Protein AF-M5RXX7-F1 (afdb_monomer_lite)

pLDDT: mean 89.76, std 9.05, range [48.5, 98.25]

Sequence (62 aa):
MEWLLYFDAYTRKQYEGLKTRDFENWTSVTDKLVMPKGIRHGTPFPVSEEVLEQLLATSKKK

Structure (mmCIF, N/CA/C/O backbone):
data_AF-M5RXX7-F1
#
_entry.id   AF-M5RXX7-F1
#
loop_
_atom_site.group_PDB
_atom_site.id
_atom_site.type_symbol
_atom_site.label_atom_id
_atom_site.label_alt_id
_atom_site.label_comp_id
_atom_site.label_asym_id
_atom_site.label_entity_id
_atom_site.label_seq_id
_atom_site.pdbx_PDB_ins_code
_atom_site.Cartn_x
_atom_site.Cartn_y
_atom_site.Cartn_z
_atom_site.occupancy
_atom_site.B_iso_or_equiv
_atom_site.auth_seq_id
_atom_site.auth_comp_id
_atom_site.auth_asym_id
_atom_site.auth_atom_id
_atom_site.pdbx_PDB_model_num
ATOM 1 N N . MET A 1 1 ? 13.843 -10.760 -2.747 1.00 84.62 1 MET A N 1
ATOM 2 C CA . MET A 1 1 ? 13.062 -9.736 -2.017 1.00 84.62 1 MET A CA 1
ATOM 3 C C . MET A 1 1 ? 12.006 -9.190 -2.958 1.00 84.62 1 MET A C 1
ATOM 5 O O . MET A 1 1 ? 12.231 -9.213 -4.161 1.00 84.62 1 MET A O 1
ATOM 9 N N . GLU A 1 2 ? 10.853 -8.788 -2.438 1.00 93.94 2 GLU A N 1
ATOM 10 C CA . GLU A 1 2 ? 9.778 -8.161 -3.216 1.00 93.94 2 GLU A CA 1
ATOM 11 C C . GLU A 1 2 ? 9.564 -6.755 -2.652 1.00 93.94 2 GLU A C 1
ATOM 13 O O . GLU A 1 2 ? 9.568 -6.579 -1.433 1.00 93.94 2 GLU A O 1
ATOM 18 N N . TRP A 1 3 ? 9.430 -5.769 -3.534 1.00 95.50 3 TRP A N 1
ATOM 19 C CA . TRP A 1 3 ? 9.194 -4.374 -3.177 1.00 95.50 3 TRP A CA 1
ATOM 20 C C . TRP A 1 3 ? 7.746 -4.009 -3.464 1.00 95.50 3 TRP A C 1
ATOM 22 O O . TRP A 1 3 ? 7.195 -4.419 -4.487 1.00 95.50 3 TRP A O 1
ATOM 32 N N . LEU A 1 4 ? 7.152 -3.223 -2.568 1.00 94.06 4 LEU A N 1
ATOM 33 C CA . LEU A 1 4 ? 5.798 -2.693 -2.693 1.00 94.06 4 LEU A CA 1
ATOM 34 C C . LEU A 1 4 ? 5.871 -1.175 -2.834 1.00 94.06 4 LEU A C 1
ATOM 36 O O . LEU A 1 4 ? 6.496 -0.499 -2.018 1.00 94.06 4 LEU A O 1
ATOM 40 N N . LEU A 1 5 ? 5.219 -0.657 -3.868 1.00 93.38 5 LEU A N 1
ATOM 41 C CA . LEU A 1 5 ? 5.064 0.766 -4.125 1.00 93.38 5 LEU A CA 1
ATOM 42 C C . LEU A 1 5 ? 3.589 1.121 -3.967 1.00 93.38 5 LEU A C 1
ATOM 44 O O . LEU A 1 5 ? 2.756 0.601 -4.703 1.00 93.38 5 LEU A O 1
ATOM 48 N N . TYR A 1 6 ? 3.287 2.026 -3.041 1.00 92.19 6 TYR A N 1
ATOM 49 C CA . TYR A 1 6 ? 1.950 2.580 -2.842 1.00 92.19 6 TYR A CA 1
ATOM 50 C C . TYR A 1 6 ? 1.939 4.040 -3.280 1.00 92.19 6 TYR A C 1
ATOM 52 O O . TYR A 1 6 ? 2.848 4.792 -2.923 1.00 92.19 6 TYR A O 1
ATOM 60 N N . PHE A 1 7 ? 0.917 4.455 -4.023 1.00 91.50 7 PHE A N 1
ATOM 61 C CA . PHE A 1 7 ? 0.776 5.843 -4.464 1.00 91.50 7 PHE A CA 1
ATOM 62 C C . PHE A 1 7 ? -0.690 6.254 -4.603 1.00 91.50 7 PHE A C 1
ATOM 64 O O . PHE A 1 7 ? -1.583 5.425 -4.772 1.00 91.50 7 PHE A O 1
ATOM 71 N N . ASP A 1 8 ? -0.925 7.561 -4.526 1.00 90.56 8 ASP A N 1
ATOM 72 C CA . ASP A 1 8 ? -2.234 8.167 -4.754 1.00 90.56 8 ASP A CA 1
ATOM 73 C C . ASP A 1 8 ? -2.427 8.414 -6.260 1.00 90.56 8 ASP A C 1
ATOM 75 O O . ASP A 1 8 ? -1.766 9.271 -6.858 1.00 90.56 8 ASP A O 1
ATOM 79 N N . ALA A 1 9 ? -3.320 7.649 -6.893 1.00 91.50 9 ALA A N 1
ATOM 80 C CA . ALA A 1 9 ? -3.712 7.847 -8.283 1.00 91.50 9 ALA A CA 1
ATOM 81 C C . ALA A 1 9 ? -4.809 8.923 -8.360 1.00 91.50 9 ALA A C 1
ATOM 83 O O . ALA A 1 9 ? -5.982 8.638 -8.619 1.00 91.50 9 ALA A O 1
ATOM 84 N N . TYR A 1 10 ? -4.412 10.182 -8.158 1.00 86.31 10 TYR A N 1
ATOM 85 C CA . TYR A 1 10 ? -5.316 11.327 -7.991 1.00 86.31 10 TYR A CA 1
ATOM 86 C C . TYR A 1 10 ? -6.364 11.486 -9.109 1.00 86.31 10 TYR A C 1
ATOM 88 O O . TYR A 1 10 ? -7.512 11.838 -8.837 1.00 86.31 10 TYR A O 1
ATOM 96 N N . THR A 1 11 ? -6.021 11.184 -10.368 1.00 90.88 11 THR A N 1
ATOM 97 C CA . THR A 1 11 ? -6.969 11.246 -11.500 1.00 90.88 11 THR A CA 1
ATOM 98 C C . THR A 1 11 ? -8.050 10.170 -11.429 1.00 90.88 11 THR A C 1
ATOM 100 O O . THR A 1 11 ? -9.173 10.397 -11.877 1.00 90.88 11 THR A O 1
ATOM 103 N N . ARG A 1 12 ? -7.730 9.015 -10.837 1.00 91.12 12 ARG A N 1
ATOM 104 C CA . ARG A 1 12 ? -8.644 7.885 -10.619 1.00 91.12 12 ARG A CA 1
ATOM 105 C C . ARG A 1 12 ? -9.300 7.912 -9.239 1.00 91.12 12 ARG A C 1
ATOM 107 O O . ARG A 1 12 ? -10.157 7.080 -8.967 1.00 91.12 12 ARG A O 1
ATO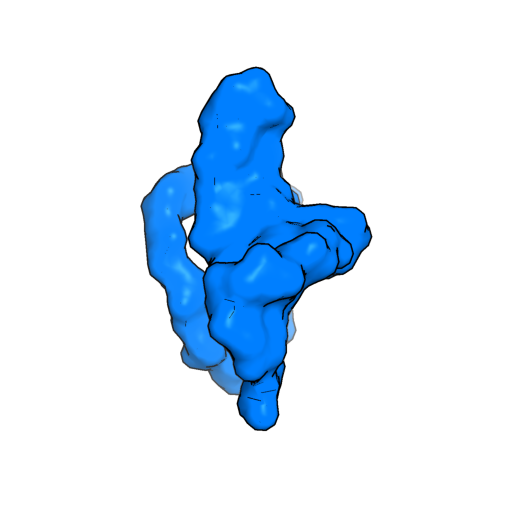M 114 N N . LYS A 1 13 ? -8.947 8.893 -8.398 1.00 88.06 13 LYS A N 1
ATOM 115 C CA . LYS A 1 13 ? -9.492 9.101 -7.046 1.00 88.06 13 LYS A CA 1
ATOM 116 C C . LYS A 1 13 ? -9.387 7.850 -6.162 1.00 88.06 13 LYS A C 1
ATOM 118 O O . LYS A 1 13 ? -10.281 7.585 -5.359 1.00 88.06 13 LYS A O 1
ATOM 123 N N . GLN A 1 14 ? -8.305 7.090 -6.316 1.00 89.50 14 GLN A N 1
ATOM 124 C CA . GLN A 1 14 ? -8.028 5.890 -5.530 1.00 89.50 14 GLN A CA 1
ATOM 125 C C . GLN A 1 14 ? -6.530 5.745 -5.265 1.00 89.50 14 GLN A C 1
ATOM 127 O O . GLN A 1 14 ? -5.704 6.252 -6.021 1.00 89.50 14 GLN A O 1
ATOM 132 N N . TYR A 1 15 ? -6.184 5.006 -4.216 1.00 91.81 15 TYR A N 1
ATOM 133 C CA . TYR A 1 15 ? -4.817 4.537 -4.027 1.00 91.81 15 TYR A CA 1
ATOM 134 C C . TYR A 1 15 ? -4.558 3.304 -4.875 1.00 91.81 15 TYR A C 1
ATOM 136 O O . TYR A 1 15 ? -5.432 2.453 -5.036 1.00 91.81 15 TYR A O 1
ATOM 144 N N . GLU A 1 16 ? -3.329 3.188 -5.352 1.00 93.94 16 GLU A N 1
ATOM 145 C CA . GLU A 1 16 ? -2.874 2.047 -6.126 1.00 93.94 16 GLU A CA 1
ATOM 146 C C . GLU A 1 16 ? -1.580 1.483 -5.572 1.00 93.94 16 GLU A C 1
ATOM 148 O O . GLU A 1 16 ? -0.822 2.149 -4.858 1.00 93.94 16 GLU A O 1
ATOM 153 N N . GLY A 1 17 ? -1.366 0.211 -5.889 1.00 95.38 17 GLY A N 1
ATOM 154 C CA . GLY A 1 17 ? -0.218 -0.538 -5.433 1.00 95.38 17 GLY A CA 1
ATOM 155 C C . GLY A 1 17 ? 0.408 -1.289 -6.589 1.00 95.38 17 GLY A C 1
ATOM 156 O O . GLY A 1 17 ? -0.291 -1.960 -7.349 1.00 95.38 17 GLY A O 1
ATOM 157 N N . LEU A 1 18 ? 1.729 -1.226 -6.688 1.00 97.12 18 LEU A N 1
ATOM 158 C CA . LEU A 1 18 ? 2.506 -2.069 -7.585 1.00 97.12 18 LEU A CA 1
ATOM 159 C C . LEU A 1 18 ? 3.517 -2.874 -6.780 1.00 97.12 18 LEU A C 1
ATOM 161 O O . LEU A 1 18 ? 3.983 -2.446 -5.722 1.00 97.12 18 LEU A O 1
ATOM 165 N N . LYS A 1 19 ? 3.888 -4.031 -7.318 1.00 97.25 19 LYS A N 1
ATOM 166 C CA . LYS A 1 19 ? 4.983 -4.833 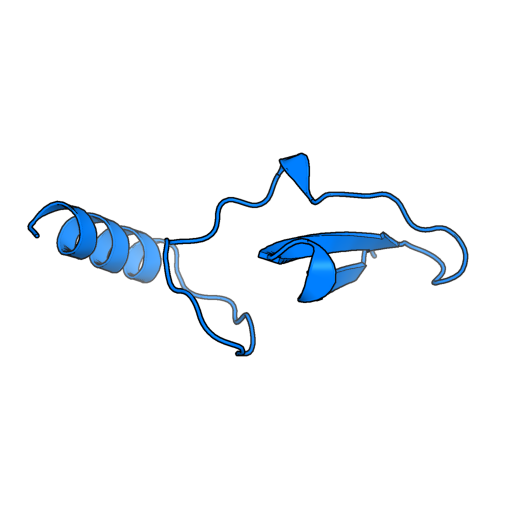-6.788 1.00 97.25 19 LYS A CA 1
ATOM 167 C C . LYS A 1 19 ? 6.016 -5.152 -7.852 1.00 97.25 19 LYS A C 1
ATOM 169 O O . LYS A 1 19 ? 5.664 -5.333 -9.018 1.00 97.25 19 LYS A O 1
ATOM 174 N N . THR A 1 20 ? 7.267 -5.269 -7.428 1.00 98.25 20 THR A N 1
ATOM 175 C CA . THR A 1 20 ? 8.386 -5.641 -8.298 1.00 98.25 20 THR A CA 1
ATOM 176 C C . THR A 1 20 ? 9.429 -6.468 -7.550 1.00 98.25 20 THR A C 1
ATOM 178 O O . THR A 1 20 ? 9.481 -6.482 -6.316 1.00 98.25 20 THR A O 1
ATOM 181 N N . ARG A 1 21 ? 10.266 -7.173 -8.311 1.00 98.06 21 ARG A N 1
ATOM 182 C CA . ARG A 1 21 ? 11.468 -7.867 -7.825 1.00 98.06 21 ARG A CA 1
ATOM 183 C C . ARG A 1 21 ? 12.754 -7.342 -8.472 1.00 98.06 21 ARG A C 1
ATOM 185 O O . ARG A 1 21 ? 13.820 -7.605 -7.927 1.00 98.06 21 ARG A O 1
ATOM 192 N N . ASP A 1 22 ? 12.645 -6.621 -9.588 1.00 97.12 22 ASP A N 1
ATOM 193 C CA . ASP A 1 22 ? 13.752 -6.193 -10.453 1.00 97.12 22 ASP A CA 1
ATOM 194 C C . ASP A 1 22 ? 13.715 -4.692 -10.813 1.00 97.12 22 ASP A C 1
ATOM 196 O O . ASP A 1 22 ? 14.650 -4.203 -11.430 1.00 97.12 22 ASP A O 1
ATOM 200 N N . PHE A 1 23 ? 12.676 -3.954 -10.401 1.00 96.31 23 PHE A N 1
ATOM 201 C CA . PHE A 1 23 ? 12.410 -2.550 -10.759 1.00 96.31 23 PHE A CA 1
ATOM 202 C C . PHE A 1 23 ? 12.150 -2.283 -12.250 1.00 96.31 23 PHE A C 1
ATOM 204 O O . PHE A 1 23 ? 11.911 -1.136 -12.630 1.00 96.31 23 PHE A O 1
ATOM 211 N N . GLU A 1 24 ? 12.088 -3.328 -13.072 1.00 97.12 24 GLU A N 1
ATOM 212 C CA . GLU A 1 24 ? 11.765 -3.254 -14.498 1.00 97.12 24 GLU A CA 1
ATOM 213 C C . GLU A 1 24 ? 10.337 -3.747 -14.748 1.00 97.12 24 GLU A C 1
ATOM 215 O O . GLU A 1 24 ? 9.537 -3.078 -15.405 1.00 97.12 24 GLU A O 1
ATOM 220 N N . ASN A 1 25 ? 9.988 -4.892 -14.158 1.00 97.44 25 ASN A N 1
ATOM 221 C CA . ASN A 1 25 ? 8.686 -5.523 -14.285 1.00 97.44 25 ASN A CA 1
ATOM 222 C C . ASN A 1 25 ? 7.818 -5.206 -13.069 1.00 97.44 25 ASN A C 1
ATOM 224 O O . ASN A 1 25 ? 8.191 -5.448 -11.914 1.00 97.44 25 ASN A O 1
ATOM 228 N N . TRP A 1 26 ? 6.615 -4.705 -13.339 1.00 97.88 26 TRP A N 1
ATOM 229 C CA . TRP A 1 26 ? 5.665 -4.292 -12.313 1.00 97.88 26 TRP A CA 1
ATOM 230 C C . TRP A 1 26 ? 4.353 -5.050 -12.464 1.00 97.88 26 TRP A C 1
ATOM 232 O O . TRP A 1 26 ? 3.795 -5.159 -13.553 1.00 97.88 26 TRP A O 1
ATOM 242 N N . THR A 1 27 ? 3.843 -5.578 -11.354 1.00 98.00 27 THR A N 1
ATOM 243 C CA . THR A 1 27 ? 2.517 -6.206 -11.292 1.00 98.00 27 THR A CA 1
ATOM 244 C C . THR A 1 27 ? 1.612 -5.385 -10.387 1.00 98.00 27 THR A C 1
ATOM 246 O O . THR A 1 27 ? 2.013 -5.019 -9.281 1.00 98.00 27 THR A O 1
ATOM 249 N N . SER A 1 28 ? 0.387 -5.117 -10.839 1.00 97.19 28 SER A N 1
ATOM 250 C CA . SER A 1 28 ? -0.610 -4.437 -10.015 1.00 97.19 28 SER A CA 1
ATOM 251 C C . SER A 1 28 ? -1.021 -5.290 -8.818 1.00 97.19 28 SER A C 1
ATOM 253 O O . SER A 1 28 ? -1.254 -6.494 -8.932 1.00 97.19 28 SER A O 1
ATOM 255 N N . VAL A 1 29 ? -1.111 -4.643 -7.661 1.00 96.62 29 VAL A N 1
ATOM 256 C CA . VAL A 1 29 ? -1.728 -5.173 -6.439 1.00 96.62 29 VAL A CA 1
ATOM 257 C C . VAL A 1 29 ? -2.862 -4.274 -5.948 1.00 96.62 29 VAL A C 1
ATOM 259 O O . VAL A 1 29 ? -3.319 -4.443 -4.822 1.00 96.62 29 VAL A O 1
ATOM 262 N N . THR A 1 30 ? -3.331 -3.344 -6.785 1.00 95.38 30 THR A N 1
ATOM 263 C CA . THR A 1 30 ? -4.410 -2.399 -6.462 1.00 95.38 30 THR A CA 1
ATOM 264 C C . THR A 1 30 ? -5.666 -3.103 -5.950 1.00 95.38 30 THR A C 1
ATOM 266 O O . THR A 1 30 ? -6.210 -2.680 -4.938 1.00 95.38 30 THR A O 1
ATOM 269 N N . ASP A 1 31 ? -6.060 -4.233 -6.545 1.00 94.69 31 ASP A N 1
ATOM 270 C CA . ASP A 1 31 ? -7.260 -4.986 -6.135 1.00 94.69 31 ASP A CA 1
ATOM 271 C C . ASP A 1 31 ? -7.160 -5.590 -4.724 1.00 94.69 31 ASP A C 1
ATOM 273 O O . ASP A 1 31 ? -8.152 -6.042 -4.156 1.00 94.69 31 ASP A O 1
ATOM 277 N N . LYS A 1 32 ? -5.954 -5.615 -4.142 1.00 93.00 32 LYS A N 1
ATOM 278 C CA . LYS A 1 32 ? -5.712 -6.067 -2.766 1.00 93.00 32 LYS A CA 1
ATOM 279 C C . LYS A 1 32 ? -5.753 -4.921 -1.756 1.00 93.00 32 LYS A C 1
ATOM 281 O O . LYS A 1 32 ? -5.637 -5.175 -0.558 1.00 93.00 32 LYS A O 1
ATOM 286 N N . LEU A 1 33 ? -5.866 -3.674 -2.213 1.00 89.81 33 LEU A N 1
ATOM 287 C CA . LEU A 1 33 ? -5.878 -2.501 -1.350 1.00 89.81 33 LEU A CA 1
ATOM 288 C C . LEU A 1 33 ? -7.303 -2.158 -0.928 1.00 89.81 33 LEU A C 1
ATOM 290 O O . LEU A 1 33 ? -8.184 -1.939 -1.754 1.00 89.81 33 LEU A O 1
ATOM 294 N N . VAL A 1 34 ? -7.499 -2.030 0.382 1.00 86.94 34 VAL A N 1
ATOM 295 C CA . VAL A 1 34 ? -8.721 -1.481 0.967 1.00 86.94 34 VAL A CA 1
ATOM 296 C C . VAL A 1 34 ? -8.332 -0.243 1.755 1.00 86.94 34 VAL A C 1
ATOM 298 O O . VAL A 1 34 ? -7.672 -0.341 2.787 1.00 86.94 34 VAL A O 1
ATOM 301 N N . MET A 1 35 ? -8.729 0.927 1.256 1.00 85.06 35 MET A N 1
ATOM 302 C CA . MET A 1 35 ? -8.444 2.203 1.910 1.00 85.06 35 MET A CA 1
ATOM 303 C C . MET A 1 35 ? -9.694 2.773 2.582 1.00 85.06 35 MET A C 1
ATOM 305 O O . MET A 1 35 ? -10.789 2.697 2.015 1.00 85.06 35 MET A O 1
ATOM 309 N N . PRO A 1 36 ? -9.560 3.386 3.771 1.00 82.56 36 PRO A N 1
ATOM 310 C CA . PRO A 1 36 ? -10.676 4.059 4.412 1.00 82.56 36 PRO A CA 1
ATOM 311 C C . PRO A 1 36 ? -11.119 5.274 3.588 1.00 82.56 36 PRO A C 1
ATOM 313 O O . PRO A 1 36 ? -10.313 5.982 2.978 1.00 82.56 36 PRO A O 1
ATOM 316 N N . LYS A 1 37 ? -12.426 5.549 3.592 1.00 81.69 37 LYS A N 1
ATOM 317 C CA . LYS A 1 37 ? -12.994 6.706 2.894 1.00 81.69 37 LYS A CA 1
ATOM 318 C C . LYS A 1 37 ? -12.394 8.006 3.440 1.00 81.69 37 LYS A C 1
ATOM 320 O O . LYS A 1 37 ? -12.383 8.227 4.646 1.00 81.69 37 LYS A O 1
ATOM 325 N N . GLY A 1 38 ? -11.959 8.892 2.544 1.00 80.25 38 GLY A N 1
ATOM 326 C CA . GLY A 1 38 ? -11.423 10.205 2.919 1.00 80.25 38 GLY A CA 1
ATOM 327 C C . GLY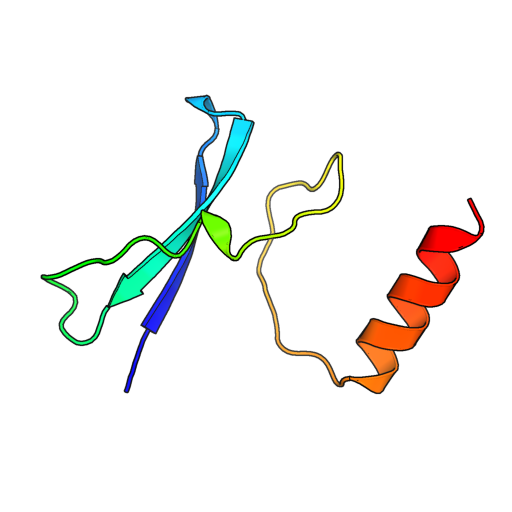 A 1 38 ? -9.987 10.181 3.451 1.00 80.25 38 GLY A C 1
ATOM 328 O O . GLY A 1 38 ? -9.551 11.178 4.032 1.00 80.25 38 GLY A O 1
ATOM 329 N N . ILE A 1 39 ? -9.259 9.074 3.256 1.00 85.56 39 ILE A N 1
ATOM 330 C CA . ILE A 1 39 ? -7.807 9.032 3.454 1.00 85.56 39 ILE A CA 1
ATOM 331 C C . ILE A 1 39 ? -7.123 10.162 2.668 1.00 85.56 39 ILE A C 1
ATOM 333 O O . ILE A 1 39 ? -7.561 10.540 1.581 1.00 85.56 39 ILE A O 1
ATOM 337 N N . ARG A 1 40 ? -6.060 10.723 3.246 1.00 84.00 40 ARG A N 1
ATOM 338 C CA . ARG A 1 40 ? -5.223 11.754 2.622 1.00 84.00 40 ARG A CA 1
ATOM 339 C C . ARG A 1 40 ? -3.824 11.207 2.381 1.00 84.00 40 ARG A C 1
ATOM 341 O O . ARG A 1 40 ? -3.449 10.197 2.972 1.00 84.00 40 ARG A O 1
ATOM 348 N N . HIS A 1 41 ? -3.054 11.943 1.584 1.00 82.19 41 HIS A N 1
ATOM 349 C CA . HIS A 1 41 ? -1.644 11.663 1.354 1.00 82.19 41 HIS A CA 1
ATOM 350 C C . HIS A 1 41 ? -0.875 11.460 2.667 1.00 82.19 41 HIS A C 1
ATOM 352 O O . HIS A 1 41 ? -1.027 12.232 3.616 1.00 82.19 41 HIS A O 1
ATOM 358 N N . GLY A 1 42 ? -0.046 10.419 2.706 1.00 84.38 42 GLY A N 1
ATOM 359 C CA . GLY A 1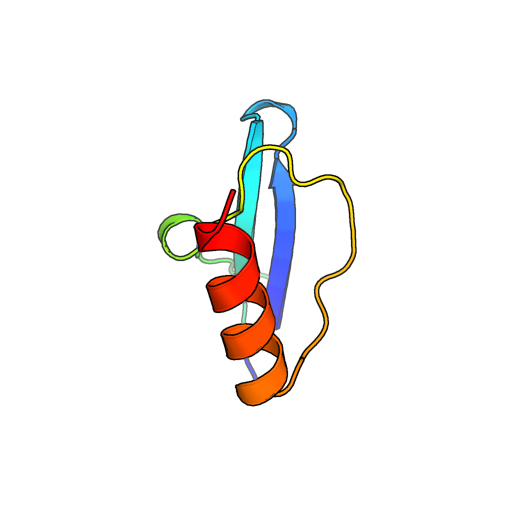 42 ? 0.707 10.015 3.883 1.00 84.38 42 GLY A CA 1
ATOM 360 C C . GLY A 1 42 ? 1.585 8.801 3.598 1.00 84.38 42 GLY A C 1
ATOM 361 O O . GLY A 1 42 ? 1.578 8.261 2.491 1.00 84.38 42 GLY A O 1
ATOM 362 N N . THR A 1 43 ? 2.330 8.376 4.614 1.00 84.94 43 THR A N 1
ATOM 363 C CA . THR A 1 43 ? 3.304 7.285 4.509 1.00 84.94 43 THR A CA 1
ATOM 364 C C . THR A 1 43 ? 2.776 6.038 5.219 1.00 84.94 43 THR A C 1
ATOM 366 O O . THR A 1 43 ? 2.439 6.129 6.402 1.00 84.94 43 THR A O 1
ATOM 369 N N . PRO A 1 44 ? 2.711 4.870 4.553 1.00 84.62 44 PRO A N 1
ATOM 370 C CA . PRO A 1 44 ? 2.429 3.615 5.235 1.00 84.62 44 PRO A CA 1
ATOM 371 C C . PRO A 1 44 ? 3.612 3.239 6.133 1.00 84.62 44 PRO A C 1
ATOM 373 O O . PRO A 1 44 ? 4.771 3.357 5.736 1.00 84.62 44 PRO A O 1
ATOM 376 N N . PHE A 1 45 ? 3.325 2.761 7.338 1.00 88.25 45 PHE A N 1
ATOM 377 C CA . PHE A 1 45 ? 4.330 2.268 8.274 1.00 88.25 45 PHE A CA 1
ATOM 378 C C . PHE A 1 45 ? 3.822 0.984 8.937 1.00 88.25 45 PHE A C 1
ATOM 380 O O . PHE A 1 45 ? 2.609 0.812 9.087 1.00 88.25 45 PHE A O 1
ATOM 387 N N . PRO A 1 46 ? 4.720 0.056 9.301 1.00 90.25 46 PRO A N 1
ATOM 388 C CA . PRO A 1 46 ? 4.320 -1.164 9.980 1.00 90.25 46 PRO A CA 1
ATOM 389 C C . PRO A 1 46 ? 3.829 -0.848 11.396 1.00 90.25 46 PRO A C 1
ATOM 391 O O . PRO A 1 46 ? 4.420 -0.038 12.110 1.00 90.25 46 PRO A O 1
ATOM 394 N N . VAL A 1 47 ? 2.769 -1.533 11.809 1.00 94.25 47 VAL A N 1
ATOM 395 C CA . VAL A 1 47 ? 2.235 -1.517 13.175 1.00 94.25 47 VAL A CA 1
ATOM 396 C C . VAL A 1 47 ? 2.099 -2.949 13.676 1.00 94.25 47 VAL A C 1
ATOM 398 O O . VAL A 1 47 ? 2.065 -3.883 12.872 1.00 94.25 47 VAL A O 1
ATOM 401 N N . SER A 1 48 ? 2.018 -3.135 14.995 1.00 97.56 48 SER A N 1
ATOM 402 C CA . SER A 1 48 ? 1.613 -4.428 15.544 1.00 97.56 48 SER A CA 1
ATOM 403 C C . SER A 1 48 ? 0.153 -4.721 15.193 1.00 97.56 48 SER A C 1
ATOM 405 O O . SER A 1 48 ? -0.657 -3.809 15.005 1.00 97.56 48 SER A O 1
ATOM 407 N N . GLU A 1 49 ? -0.185 -6.007 15.133 1.00 95.88 49 GLU A N 1
ATOM 408 C CA . GLU A 1 49 ? -1.559 -6.455 14.896 1.00 95.88 49 GLU A CA 1
ATOM 409 C C . GLU A 1 49 ? -2.518 -5.918 15.968 1.00 95.88 49 GLU A C 1
ATOM 411 O O . GLU A 1 49 ? -3.577 -5.397 15.638 1.00 95.88 49 GLU A O 1
ATOM 416 N N . GLU A 1 50 ? -2.082 -5.889 17.231 1.00 97.38 50 GLU A N 1
ATOM 417 C CA . GLU A 1 50 ? -2.844 -5.315 18.346 1.00 97.38 50 GLU A CA 1
ATOM 418 C C . GLU A 1 50 ? -3.246 -3.848 18.099 1.00 97.38 50 GLU A C 1
ATOM 420 O O . GLU A 1 50 ? -4.402 -3.469 18.305 1.00 97.38 50 GLU A O 1
ATOM 425 N N . VAL A 1 51 ? -2.319 -3.009 17.617 1.00 96.31 51 VAL A N 1
ATOM 426 C CA . VAL A 1 51 ? -2.615 -1.599 17.308 1.00 96.31 51 VAL A CA 1
ATOM 427 C C . VAL A 1 51 ? -3.641 -1.503 16.178 1.00 96.31 51 VAL A C 1
ATOM 429 O O . VAL A 1 51 ? -4.569 -0.693 16.254 1.00 96.31 51 VAL A O 1
ATOM 432 N N . LEU A 1 52 ? -3.509 -2.336 15.141 1.00 92.31 52 LEU A N 1
ATOM 433 C CA . LEU A 1 52 ? -4.459 -2.371 14.030 1.00 92.31 52 LEU A CA 1
ATOM 434 C C . LEU A 1 52 ? -5.867 -2.765 14.504 1.00 92.31 52 LEU A C 1
ATOM 436 O O . LEU A 1 52 ? -6.842 -2.089 14.164 1.00 92.31 52 LEU A O 1
ATOM 440 N N . GLU A 1 53 ? -5.983 -3.817 15.311 1.00 94.12 53 GLU A N 1
ATOM 441 C CA . GLU A 1 53 ? -7.261 -4.294 15.848 1.00 94.12 53 GLU A CA 1
ATOM 442 C C . GLU A 1 53 ? -7.968 -3.226 16.692 1.00 94.12 53 GLU A C 1
ATOM 444 O O . GLU A 1 53 ? -9.167 -2.980 16.509 1.00 94.12 53 GLU A O 1
ATOM 449 N N . GLN A 1 54 ? -7.230 -2.526 17.560 1.00 94.88 54 GLN A N 1
ATOM 450 C CA . GLN A 1 54 ? -7.774 -1.439 18.383 1.00 94.88 54 GLN A CA 1
ATOM 451 C C . GLN A 1 54 ? -8.306 -0.270 17.532 1.00 94.88 54 GLN A C 1
ATOM 453 O O . GLN A 1 54 ? -9.390 0.269 17.806 1.00 94.88 54 GLN A O 1
ATOM 458 N N . LEU A 1 55 ? -7.585 0.105 16.468 1.00 89.56 55 LEU A N 1
ATOM 459 C CA . LEU A 1 55 ? -8.014 1.153 15.535 1.00 89.56 55 LEU A CA 1
ATOM 460 C C . LEU A 1 55 ? -9.290 0.748 14.782 1.00 89.56 55 LEU A C 1
ATOM 462 O O . LEU A 1 55 ? -10.233 1.543 14.683 1.00 89.56 55 LEU A O 1
ATOM 466 N N . LEU A 1 56 ? -9.363 -0.499 14.309 1.00 87.12 56 LEU A N 1
AT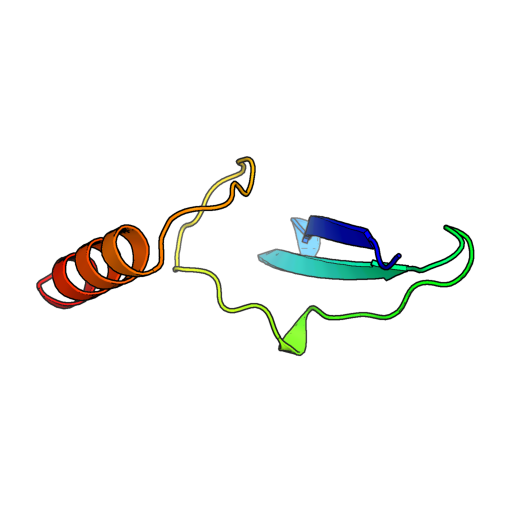OM 467 C CA . LEU A 1 56 ? -10.537 -1.029 13.610 1.00 87.12 56 LEU A CA 1
ATOM 468 C C . LEU A 1 56 ? -11.763 -1.130 14.529 1.00 87.12 56 LEU A C 1
ATOM 470 O O . LEU A 1 56 ? -12.875 -0.794 14.109 1.00 87.12 56 LEU A O 1
ATOM 474 N N . ALA A 1 57 ? -11.582 -1.543 15.785 1.00 91.12 57 ALA A N 1
ATOM 475 C CA . ALA A 1 57 ? -12.662 -1.595 16.771 1.00 91.12 57 ALA A CA 1
ATOM 476 C C . ALA A 1 57 ? -13.219 -0.197 17.094 1.00 91.12 57 ALA A C 1
ATOM 478 O O . ALA A 1 57 ? -14.428 -0.035 17.277 1.00 91.12 57 ALA A O 1
ATOM 479 N N . THR A 1 58 ? -12.356 0.821 17.122 1.00 87.94 58 THR A N 1
ATOM 480 C CA . THR A 1 58 ? -12.751 2.219 17.358 1.00 87.94 58 THR A CA 1
ATOM 481 C C . THR A 1 58 ? -13.482 2.815 16.152 1.00 87.94 58 THR A C 1
ATOM 483 O O . THR A 1 58 ? -14.489 3.502 16.316 1.00 87.94 58 THR A O 1
ATOM 486 N N . SER A 1 59 ? -13.029 2.506 14.933 1.00 77.56 59 SER A N 1
ATOM 487 C CA . SER A 1 59 ? -13.636 2.978 13.681 1.00 77.56 59 SER A CA 1
ATOM 488 C C . SER A 1 59 ? -15.092 2.536 13.489 1.00 7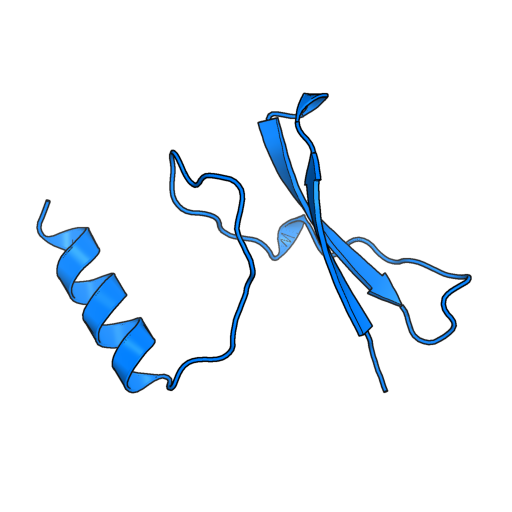7.56 59 SER A C 1
ATOM 490 O O . SER A 1 59 ? -15.845 3.259 12.846 1.00 77.56 59 SER A O 1
ATOM 492 N N . LYS A 1 60 ? -15.488 1.361 13.997 1.00 65.88 60 LYS A N 1
ATOM 493 C CA . LYS A 1 60 ? -16.848 0.804 13.834 1.00 65.88 60 LYS A CA 1
ATOM 494 C C . LYS A 1 60 ? -17.886 1.391 14.798 1.00 65.88 60 LYS A C 1
ATOM 496 O O . LYS A 1 60 ? -19.069 1.109 14.651 1.00 65.88 60 LYS A O 1
ATOM 501 N N . LYS A 1 61 ? -17.456 2.163 15.802 1.00 58.34 61 LYS A N 1
ATOM 502 C CA . LYS A 1 61 ? -18.332 2.775 16.819 1.00 58.34 61 LYS A CA 1
ATOM 503 C C . LYS A 1 61 ? -18.846 4.171 16.427 1.00 58.34 61 LYS A C 1
ATOM 505 O O . LYS A 1 61 ? -19.459 4.828 17.265 1.00 58.34 61 LYS A O 1
ATOM 510 N N . LYS A 1 62 ? -18.564 4.635 15.206 1.00 48.50 62 LYS A N 1
ATOM 511 C CA . LYS A 1 62 ? -19.012 5.927 14.667 1.00 48.50 62 LYS A CA 1
ATOM 512 C C . LYS A 1 62 ? -20.086 5.757 13.609 1.00 48.50 62 LYS A C 1
ATOM 514 O O . LYS A 1 62 ? -19.952 4.815 12.800 1.00 48.50 62 LYS A O 1
#

Radius of gyration: 14.03 Å; chains: 1; bounding box: 33×22×33 Å

Organism: NCBI:txid1265738

Secondary structure (DSSP, 8-state):
--EEEEEEETTTTEEEEEEESSSS--EE-GGG----TT--S-------HHHHHHHHHHHTT-

Foldseek 3Di:
DKDKDWDQPVVVRAIWIWMDDPVPDIDTPRVVDDDDPPDDDDDDDDDDPVVVVVVVVVVVVD